Protein AF-A0A5J4KH43-F1 (afdb_monomer)

Secondary structure (DSSP, 8-state):
----HHHHHHHHHHHHHHHHHHHHHHHSS--SHHHHHHHHHHHHHHHHHHHHHHHHHGGGHHHHHHHHHHHHHHTT---------PPP---

Mean predicted aligned error: 11.21 Å

Nearest PDB structures (foldseek):
  5lmg-assembly1_A  TM=8.363E-01  e=2.301E+00  Saccharomyces cerevisiae
  3lg7-assembly1_B  TM=4.965E-01  e=3.604E+00  synthetic construct
  1ez3-assembly1_A 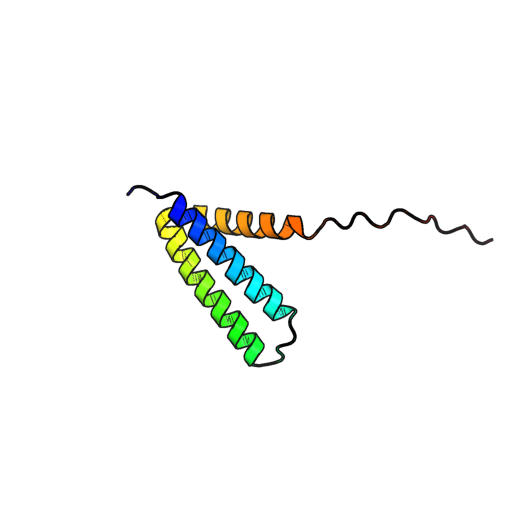 TM=4.501E-01  e=3.604E+00  Rattus norvegicus
  1s94-assembly2_B  TM=4.660E-01  e=4.509E+00  Doryteuthis pealeii

Sequence (91 aa):
MPQHPSDVVRLLELIDAEYTAARRGLSGTASGVSQHQFITSKMERMELLHQELRTHVGEQAMVLITQTIDASQSNTTNSPDHQGEEPPKLL

Organism: NCBI:txid2607529

Radius of gyration: 19.47 Å; Cα contacts (8 Å, |Δi|>4): 48; chains: 1; bounding box: 70×34×35 Å

Solvent-accessible surface area (backbone atoms only — not comparable to full-atom values): 5474 Å² total; per-residue (Å²): 130,89,69,56,68,68,58,55,51,53,45,50,54,50,44,45,52,38,52,52,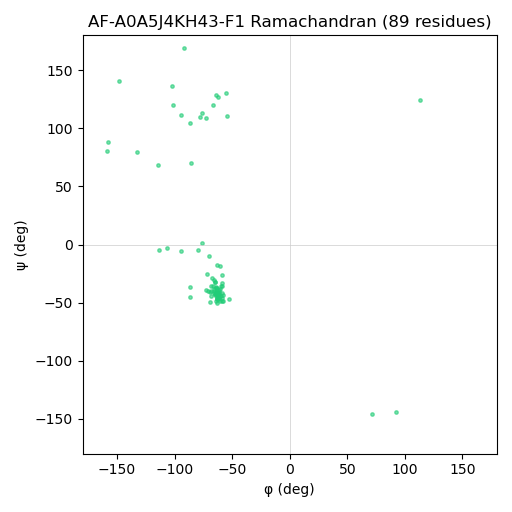49,31,54,46,44,74,75,40,92,56,76,63,72,66,28,52,53,50,36,49,55,31,52,57,50,42,52,54,49,48,54,53,40,28,73,66,60,39,86,52,32,65,59,52,52,51,50,53,51,47,60,67,48,62,75,73,70,76,79,94,78,83,84,81,75,83,78,77,87,79,131

Structure (mmCIF, N/CA/C/O backbone):
data_AF-A0A5J4KH43-F1
#
_entry.id   AF-A0A5J4KH43-F1
#
loop_
_atom_site.group_PDB
_atom_site.id
_atom_site.type_symbol
_atom_site.label_atom_id
_atom_site.label_alt_id
_atom_site.label_comp_id
_atom_site.label_asym_id
_atom_site.label_entity_id
_atom_site.label_seq_id
_atom_site.pdbx_PDB_ins_code
_atom_site.Cartn_x
_atom_site.Cartn_y
_atom_site.Cartn_z
_atom_site.occupancy
_atom_site.B_iso_or_equiv
_atom_site.auth_seq_id
_atom_site.auth_comp_id
_atom_site.auth_asym_id
_atom_site.auth_atom_id
_atom_site.pdbx_PDB_model_num
ATOM 1 N N . MET A 1 1 ? -19.282 -5.411 10.638 1.00 43.59 1 MET A N 1
ATOM 2 C CA . MET A 1 1 ? -18.687 -6.720 10.289 1.00 43.59 1 MET A CA 1
ATOM 3 C C . MET A 1 1 ? -17.400 -6.868 11.088 1.00 43.59 1 MET A C 1
ATOM 5 O O . MET A 1 1 ? -16.714 -5.857 11.211 1.00 43.59 1 MET A O 1
ATOM 9 N N . PRO A 1 2 ? -17.116 -8.020 11.718 1.00 48.34 2 PRO A N 1
ATOM 10 C CA . PRO A 1 2 ? -15.935 -8.166 12.563 1.00 48.34 2 PRO A CA 1
ATOM 11 C C . PRO A 1 2 ? -14.677 -8.075 11.695 1.00 48.34 2 PRO A C 1
ATOM 13 O O . PRO A 1 2 ? -14.507 -8.829 10.741 1.00 48.34 2 PRO A O 1
ATOM 16 N N . GLN A 1 3 ? -13.834 -7.092 11.997 1.00 57.53 3 GLN A N 1
ATOM 17 C CA . GLN A 1 3 ? -12.532 -6.912 11.370 1.00 57.53 3 GLN A CA 1
ATOM 18 C C . GLN A 1 3 ? -11.626 -8.007 11.929 1.00 57.53 3 GLN A C 1
ATOM 20 O O . GLN A 1 3 ? -11.302 -7.988 13.115 1.00 57.53 3 GLN A O 1
ATOM 25 N N . HIS A 1 4 ? -11.278 -9.002 11.115 1.00 66.50 4 HIS A N 1
ATOM 26 C CA . HIS A 1 4 ? -10.324 -10.018 11.531 1.00 66.50 4 HIS A CA 1
ATOM 27 C C . HIS A 1 4 ? -8.920 -9.404 11.468 1.00 66.50 4 HIS A C 1
ATOM 29 O O . HIS A 1 4 ? -8.443 -9.093 10.375 1.00 66.50 4 HIS A O 1
ATOM 35 N N . PRO A 1 5 ? -8.236 -9.214 12.612 1.00 71.06 5 PRO A N 1
ATOM 36 C CA . PRO A 1 5 ? -6.898 -8.624 12.627 1.00 71.06 5 PRO A CA 1
ATOM 37 C C . PRO A 1 5 ? -5.908 -9.449 11.793 1.00 71.06 5 PRO A C 1
ATOM 39 O O . PRO A 1 5 ? -4.974 -8.898 11.226 1.00 71.06 5 PRO A O 1
ATOM 42 N N . SER A 1 6 ? -6.157 -10.750 11.640 1.00 81.50 6 SER A N 1
ATOM 43 C CA . SER A 1 6 ? -5.395 -11.653 10.778 1.00 81.50 6 SER A CA 1
ATOM 44 C C . SER A 1 6 ? -5.471 -11.307 9.286 1.00 81.50 6 SER A C 1
ATOM 46 O O . SER A 1 6 ? -4.465 -11.437 8.596 1.00 81.50 6 SER A O 1
ATOM 48 N N . ASP A 1 7 ? -6.620 -10.849 8.777 1.00 84.06 7 ASP A N 1
ATOM 49 C CA . ASP A 1 7 ? -6.743 -10.464 7.363 1.00 84.06 7 ASP A CA 1
ATOM 50 C C . ASP A 1 7 ? -6.023 -9.143 7.088 1.00 84.06 7 ASP A C 1
ATOM 52 O O . ASP A 1 7 ? -5.321 -9.019 6.088 1.00 84.06 7 ASP A O 1
ATOM 56 N N . VAL A 1 8 ? -6.118 -8.189 8.019 1.00 87.81 8 VAL A N 1
ATOM 57 C CA . VAL A 1 8 ? -5.383 -6.917 7.954 1.00 87.81 8 VAL A CA 1
ATOM 58 C C . VAL A 1 8 ? -3.873 -7.156 7.992 1.00 87.81 8 VAL A C 1
ATOM 60 O O . VAL A 1 8 ? -3.152 -6.604 7.167 1.00 87.81 8 VAL A O 1
ATOM 63 N N . VAL A 1 9 ? -3.392 -8.012 8.900 1.00 88.56 9 VAL A N 1
ATOM 64 C CA . VAL A 1 9 ? -1.966 -8.366 8.990 1.00 88.56 9 VAL A CA 1
ATOM 65 C C . VAL A 1 9 ? -1.483 -9.018 7.695 1.00 88.56 9 VAL A C 1
ATOM 67 O O . VAL A 1 9 ? -0.505 -8.549 7.119 1.00 88.56 9 VAL A O 1
ATOM 70 N N . ARG A 1 10 ? -2.211 -10.015 7.174 1.00 88.69 10 ARG A N 1
ATOM 71 C CA . ARG A 1 10 ? -1.857 -10.678 5.909 1.00 88.69 10 ARG A CA 1
ATOM 72 C C . ARG A 1 10 ? -1.799 -9.692 4.741 1.00 88.69 10 ARG A C 1
ATOM 74 O O . ARG A 1 10 ? -0.911 -9.781 3.897 1.00 88.69 10 ARG A O 1
ATOM 81 N N . LEU A 1 11 ? -2.750 -8.762 4.671 1.00 90.75 11 LEU A N 1
ATOM 82 C CA . LEU A 1 11 ? -2.780 -7.729 3.636 1.00 90.75 11 LEU A CA 1
ATOM 83 C C . LEU A 1 11 ? -1.562 -6.809 3.710 1.00 90.75 11 LEU A C 1
ATOM 85 O O . LEU A 1 11 ? -0.965 -6.517 2.678 1.00 90.75 11 LEU A O 1
ATOM 89 N N . LEU A 1 12 ? -1.165 -6.394 4.913 1.00 89.94 12 LEU A N 1
ATOM 90 C CA . LEU A 1 12 ? 0.019 -5.559 5.111 1.00 89.94 12 LEU A CA 1
ATOM 91 C C . LEU A 1 12 ? 1.313 -6.296 4.734 1.00 89.94 12 LEU A C 1
ATOM 93 O O . LEU A 1 12 ? 2.166 -5.706 4.076 1.00 89.94 12 LEU A O 1
ATOM 97 N N . GLU A 1 13 ? 1.435 -7.586 5.061 1.00 90.06 13 GLU A N 1
ATOM 98 C CA . GLU A 1 13 ? 2.580 -8.412 4.643 1.00 90.06 13 GLU A CA 1
ATOM 99 C C . GLU A 1 13 ? 2.676 -8.541 3.115 1.00 90.06 13 GLU A C 1
ATOM 101 O O . GLU A 1 13 ? 3.759 -8.428 2.539 1.00 90.06 13 GLU A O 1
ATOM 106 N N . LEU A 1 14 ? 1.541 -8.743 2.437 1.00 91.50 14 LEU A N 1
ATOM 107 C CA . LEU A 1 14 ? 1.499 -8.801 0.975 1.00 91.50 14 LEU A CA 1
ATOM 108 C C . LEU A 1 14 ? 1.892 -7.458 0.350 1.00 91.50 14 LEU A C 1
ATOM 110 O O . LEU A 1 14 ? 2.665 -7.433 -0.605 1.00 91.50 14 LEU A O 1
ATOM 114 N N . ILE A 1 15 ? 1.400 -6.348 0.900 1.00 90.94 15 ILE A N 1
ATOM 115 C CA . ILE A 1 15 ? 1.729 -4.992 0.442 1.00 90.94 15 ILE A CA 1
ATOM 116 C C . ILE A 1 15 ? 3.231 -4.715 0.576 1.00 90.94 15 ILE A C 1
ATOM 118 O O . ILE A 1 15 ? 3.855 -4.241 -0.375 1.00 90.94 15 ILE A O 1
ATOM 122 N N . ASP A 1 16 ? 3.833 -5.072 1.711 1.00 89.81 16 ASP A N 1
ATOM 123 C CA . ASP A 1 16 ? 5.276 -4.941 1.918 1.00 89.81 16 ASP A CA 1
ATOM 124 C C . ASP A 1 16 ? 6.087 -5.759 0.901 1.00 89.81 16 ASP A C 1
ATOM 126 O O . ASP A 1 16 ? 7.045 -5.258 0.298 1.00 89.81 16 ASP A O 1
ATOM 130 N N . ALA A 1 17 ? 5.668 -7.003 0.655 1.00 89.50 17 ALA A N 1
ATOM 131 C CA . ALA A 1 17 ? 6.330 -7.892 -0.289 1.00 89.50 17 ALA A CA 1
ATOM 132 C C . ALA A 1 17 ? 6.271 -7.357 -1.729 1.00 89.50 17 ALA A C 1
ATOM 134 O O . ALA A 1 17 ? 7.293 -7.351 -2.425 1.00 89.50 17 ALA A O 1
ATOM 135 N N . GLU A 1 18 ? 5.105 -6.879 -2.181 1.00 89.56 18 GLU A N 1
ATOM 136 C CA . GLU A 1 18 ? 4.944 -6.312 -3.525 1.00 89.56 18 GLU A CA 1
ATOM 137 C C . GLU A 1 18 ? 5.746 -5.011 -3.684 1.00 89.56 18 GLU A C 1
ATOM 139 O O . GLU A 1 18 ? 6.442 -4.838 -4.690 1.00 89.56 18 GLU A O 1
ATOM 144 N N . TYR A 1 19 ? 5.742 -4.137 -2.669 1.00 88.50 19 TYR A N 1
ATOM 145 C CA . TYR A 1 19 ? 6.541 -2.910 -2.663 1.00 88.50 19 TYR A CA 1
ATOM 146 C C . TYR A 1 19 ? 8.043 -3.198 -2.700 1.00 88.50 19 TYR A C 1
ATOM 148 O O . TYR A 1 19 ? 8.782 -2.631 -3.509 1.00 88.50 19 TYR A O 1
ATOM 156 N N . THR A 1 20 ? 8.509 -4.126 -1.865 1.00 86.50 20 THR A N 1
ATOM 157 C CA . THR A 1 20 ? 9.913 -4.534 -1.822 1.00 86.50 20 THR A CA 1
ATOM 158 C C . THR A 1 20 ? 10.346 -5.168 -3.140 1.00 86.50 20 THR A C 1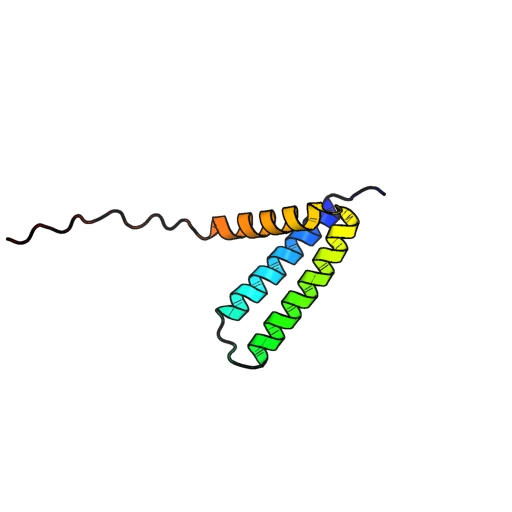
ATOM 160 O O . THR A 1 20 ? 11.440 -4.871 -3.624 1.00 86.50 20 THR A O 1
ATOM 163 N N . ALA A 1 21 ? 9.499 -5.995 -3.759 1.00 86.19 21 ALA A N 1
ATOM 164 C CA . ALA A 1 21 ? 9.764 -6.564 -5.075 1.00 86.19 21 ALA A CA 1
ATOM 165 C C . ALA A 1 21 ? 9.848 -5.477 -6.157 1.00 86.19 21 ALA A C 1
ATOM 167 O O . ALA A 1 21 ? 10.816 -5.469 -6.916 1.00 86.19 21 ALA A O 1
ATOM 168 N N . ALA A 1 22 ? 8.902 -4.532 -6.200 1.00 86.12 22 ALA A N 1
ATOM 169 C CA . ALA A 1 22 ? 8.917 -3.412 -7.144 1.00 86.12 22 ALA A CA 1
ATOM 170 C C . ALA A 1 22 ? 10.182 -2.552 -6.989 1.00 86.12 22 ALA A C 1
ATOM 172 O O . ALA A 1 22 ? 10.871 -2.264 -7.969 1.00 86.12 22 ALA A O 1
ATOM 173 N N . ARG A 1 23 ? 10.544 -2.214 -5.745 1.00 84.44 23 ARG A N 1
ATOM 174 C CA . ARG A 1 23 ? 11.746 -1.436 -5.417 1.00 84.44 23 ARG A CA 1
ATOM 175 C C . ARG A 1 23 ? 13.030 -2.169 -5.802 1.00 84.44 23 ARG A C 1
ATOM 177 O O . ARG A 1 23 ? 13.916 -1.576 -6.405 1.00 84.44 23 ARG A O 1
ATOM 184 N N . ARG A 1 24 ? 13.121 -3.475 -5.534 1.00 82.44 24 ARG A N 1
ATOM 185 C CA . ARG A 1 24 ? 14.242 -4.307 -6.009 1.00 82.44 24 ARG A CA 1
ATOM 186 C C . ARG A 1 24 ? 14.266 -4.419 -7.531 1.00 82.44 24 ARG A C 1
ATOM 188 O O . ARG A 1 24 ? 15.345 -4.488 -8.097 1.00 82.44 24 ARG A O 1
ATOM 195 N N . GLY A 1 25 ? 13.109 -4.397 -8.191 1.00 79.69 25 GLY A N 1
ATOM 196 C CA . GLY A 1 25 ? 12.996 -4.350 -9.650 1.00 79.69 25 GLY A CA 1
ATOM 197 C C . GLY A 1 25 ? 13.554 -3.059 -10.256 1.00 79.69 25 GLY A C 1
ATOM 198 O O . GLY A 1 25 ? 14.132 -3.102 -11.337 1.00 79.69 25 GLY A O 1
ATOM 199 N N . LEU A 1 26 ? 13.462 -1.929 -9.546 1.00 76.88 26 LEU A N 1
ATOM 200 C CA . LEU A 1 26 ? 14.106 -0.666 -9.939 1.00 76.88 26 LEU A CA 1
ATOM 201 C C . LEU A 1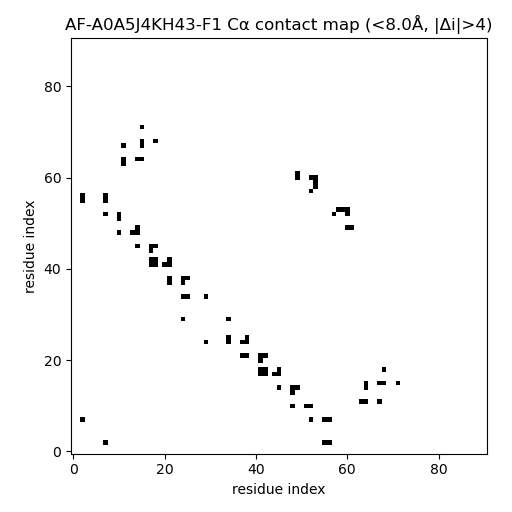 26 ? 15.638 -0.730 -9.832 1.00 76.88 26 LEU A C 1
ATOM 203 O O . LEU A 1 26 ? 16.330 -0.146 -10.660 1.00 76.88 26 LEU A O 1
ATOM 207 N N . SER A 1 27 ? 16.164 -1.446 -8.835 1.00 72.62 27 SER A N 1
ATOM 208 C CA . SER A 1 27 ? 17.611 -1.598 -8.596 1.00 72.62 27 SER A CA 1
ATOM 209 C C . SER A 1 27 ? 18.229 -2.857 -9.230 1.00 72.62 27 SER A C 1
ATOM 211 O O . SER A 1 27 ? 19.436 -3.065 -9.126 1.00 72.62 27 SER A O 1
ATOM 213 N N . GLY A 1 28 ? 17.410 -3.729 -9.821 1.00 67.75 28 GLY A N 1
ATOM 214 C CA . GLY A 1 28 ? 17.784 -5.061 -10.299 1.00 67.75 28 GLY A CA 1
ATOM 215 C C . GLY A 1 28 ? 18.223 -5.103 -11.764 1.00 67.75 28 GLY A C 1
ATOM 216 O O . GLY A 1 28 ? 18.036 -4.163 -12.527 1.00 67.75 28 GLY A O 1
ATOM 217 N N . THR A 1 29 ? 18.784 -6.242 -12.174 1.00 60.75 29 THR A N 1
ATOM 218 C CA . THR A 1 29 ? 19.453 -6.460 -13.473 1.00 60.75 29 THR A CA 1
ATOM 219 C C . THR A 1 29 ? 18.520 -6.626 -14.681 1.00 60.75 29 THR A C 1
ATOM 221 O O . THR A 1 29 ? 18.998 -6.835 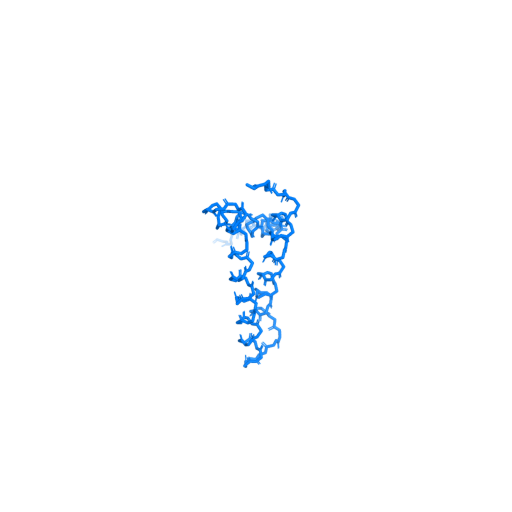-15.797 1.00 60.75 29 THR A O 1
ATOM 224 N N . ALA A 1 30 ? 17.198 -6.538 -14.501 1.00 58.66 30 ALA A N 1
ATOM 225 C CA . ALA A 1 30 ? 16.256 -6.538 -15.616 1.00 58.66 30 ALA A CA 1
ATOM 226 C C . ALA A 1 30 ? 16.257 -5.143 -16.256 1.00 58.66 30 ALA A C 1
ATOM 228 O O . ALA A 1 30 ? 15.787 -4.192 -15.646 1.00 58.66 30 ALA A O 1
ATOM 229 N N . SER A 1 31 ? 16.802 -5.013 -17.468 1.00 60.81 31 SER A N 1
ATOM 230 C CA . SER A 1 31 ? 16.855 -3.740 -18.197 1.00 60.81 31 SER A CA 1
ATOM 231 C C . SER A 1 31 ? 15.783 -3.688 -19.292 1.00 60.81 31 SER A C 1
ATOM 233 O O . SER A 1 31 ? 15.586 -4.662 -20.022 1.00 60.81 31 SER A O 1
ATOM 235 N N . GLY A 1 32 ? 15.090 -2.551 -19.420 1.00 70.62 32 GLY A N 1
ATOM 236 C CA . GLY A 1 32 ? 14.154 -2.269 -20.516 1.00 70.62 32 GLY A CA 1
ATOM 237 C C . GLY A 1 32 ? 12.689 -2.634 -20.236 1.00 70.62 32 GLY A C 1
ATOM 238 O O . GLY A 1 32 ? 12.189 -2.476 -19.125 1.00 70.62 32 GLY A O 1
ATOM 239 N N . VAL A 1 33 ? 11.967 -3.100 -21.263 1.00 63.31 33 VAL A N 1
ATOM 240 C CA . VAL A 1 33 ? 10.501 -3.327 -21.238 1.00 63.31 33 VAL A CA 1
ATOM 241 C C . VAL A 1 33 ? 10.072 -4.316 -20.144 1.00 63.31 33 VAL A C 1
ATOM 243 O O . VAL A 1 33 ? 9.052 -4.105 -19.491 1.00 63.31 33 VAL A O 1
ATOM 246 N N . SER A 1 34 ? 10.884 -5.342 -19.875 1.00 73.88 34 SER A N 1
ATOM 247 C CA . SER A 1 34 ? 10.626 -6.329 -18.817 1.00 73.88 34 SER A CA 1
ATOM 248 C C . SER A 1 34 ? 10.676 -5.722 -17.411 1.00 73.88 34 SER A C 1
ATOM 250 O O . SER A 1 34 ? 9.958 -6.179 -16.525 1.00 73.88 34 SER A O 1
ATOM 252 N N . GLN A 1 35 ? 11.486 -4.677 -17.206 1.00 79.56 35 GLN A N 1
ATOM 253 C CA . GLN A 1 35 ? 11.569 -3.957 -15.935 1.00 79.56 35 GLN A CA 1
ATOM 254 C C . GLN A 1 35 ? 10.287 -3.166 -15.682 1.00 79.56 35 GLN A C 1
ATOM 256 O O . GLN A 1 35 ? 9.673 -3.291 -14.625 1.00 79.56 35 GLN A O 1
ATOM 261 N N . HIS A 1 36 ? 9.856 -2.394 -16.682 1.00 81.19 36 HIS A N 1
ATOM 262 C CA . HIS A 1 36 ? 8.632 -1.606 -16.597 1.00 81.19 36 HIS A CA 1
ATOM 263 C C . HIS A 1 36 ? 7.407 -2.500 -16.413 1.00 81.19 36 HIS A C 1
ATOM 265 O O . HIS A 1 36 ? 6.624 -2.252 -15.507 1.00 81.19 36 HIS A O 1
ATOM 271 N N . GLN A 1 37 ? 7.278 -3.582 -17.187 1.00 84.50 37 GLN A N 1
ATOM 272 C CA . GLN A 1 37 ? 6.158 -4.517 -17.049 1.00 84.50 37 GLN A CA 1
ATOM 273 C C . GLN A 1 37 ? 6.122 -5.182 -15.666 1.00 84.50 37 GLN A C 1
ATOM 275 O O . GLN A 1 37 ? 5.049 -5.338 -15.080 1.00 84.50 37 GLN A O 1
ATOM 280 N N . PHE A 1 38 ? 7.289 -5.539 -15.122 1.00 85.56 38 PHE A N 1
ATOM 281 C CA . PHE A 1 38 ? 7.398 -6.074 -13.769 1.00 85.56 38 PHE A CA 1
ATOM 282 C C . PHE A 1 38 ? 6.946 -5.051 -12.720 1.00 85.56 38 PHE A C 1
ATOM 284 O O . PHE A 1 38 ? 6.099 -5.369 -11.891 1.00 85.56 38 PHE A O 1
ATOM 291 N N . ILE A 1 39 ? 7.453 -3.817 -12.778 1.00 85.25 39 ILE A N 1
ATOM 292 C CA . ILE A 1 39 ? 7.086 -2.751 -11.834 1.00 85.25 39 ILE A CA 1
ATOM 293 C C . ILE A 1 39 ? 5.593 -2.421 -11.942 1.00 85.25 39 ILE A C 1
ATOM 295 O O . ILE A 1 39 ? 4.914 -2.356 -10.921 1.00 85.25 39 ILE A O 1
ATOM 299 N N . THR A 1 40 ? 5.062 -2.273 -13.157 1.00 87.81 40 THR A N 1
ATOM 300 C CA . THR A 1 40 ? 3.640 -1.999 -13.399 1.00 87.81 40 THR A CA 1
ATOM 301 C C . THR A 1 40 ? 2.761 -3.084 -12.787 1.00 87.81 40 THR A C 1
ATOM 303 O O . THR A 1 40 ? 1.889 -2.762 -11.987 1.00 87.81 40 THR A O 1
ATOM 306 N N . SER A 1 41 ? 3.073 -4.361 -13.030 1.00 88.50 41 SER A N 1
ATOM 307 C CA . SER A 1 41 ? 2.301 -5.483 -12.474 1.00 88.50 41 SER A CA 1
ATOM 308 C C . SER A 1 41 ? 2.284 -5.476 -10.937 1.00 88.50 41 SER A C 1
ATOM 310 O O . SER A 1 41 ? 1.285 -5.831 -10.311 1.00 88.50 41 SER A O 1
ATOM 312 N N . LYS A 1 42 ? 3.394 -5.067 -10.305 1.00 88.75 42 LYS A N 1
ATOM 313 C CA . LYS A 1 42 ? 3.500 -4.944 -8.843 1.00 88.75 42 LYS A CA 1
ATOM 314 C C . LYS A 1 42 ? 2.681 -3.775 -8.302 1.00 88.75 42 LYS A C 1
ATOM 316 O O . LYS A 1 42 ? 2.009 -3.929 -7.286 1.00 88.75 42 LYS A O 1
ATOM 321 N N . MET A 1 43 ? 2.685 -2.641 -8.998 1.00 86.38 43 MET A N 1
ATOM 322 C CA . MET A 1 43 ? 1.890 -1.469 -8.624 1.00 86.38 43 MET A CA 1
ATOM 323 C C . MET A 1 43 ? 0.384 -1.710 -8.793 1.00 86.38 43 MET A C 1
ATOM 325 O O . MET A 1 43 ? -0.387 -1.341 -7.913 1.00 86.38 43 MET A O 1
ATOM 329 N N . GLU A 1 44 ? -0.039 -2.393 -9.859 1.00 91.44 44 GLU A N 1
ATOM 330 C CA . GLU A 1 44 ? -1.442 -2.795 -10.050 1.00 91.44 44 GLU A CA 1
ATOM 331 C C . GLU A 1 44 ? -1.904 -3.742 -8.938 1.00 91.44 44 GLU A C 1
ATOM 333 O O . GLU A 1 44 ? -2.987 -3.594 -8.372 1.00 91.44 44 GLU A O 1
ATOM 338 N N . ARG A 1 45 ? -1.050 -4.697 -8.555 1.00 90.94 45 ARG A N 1
ATOM 339 C CA . ARG A 1 45 ? -1.351 -5.606 -7.449 1.00 90.94 45 ARG A CA 1
ATOM 340 C C . ARG A 1 45 ? -1.420 -4.884 -6.104 1.00 90.94 45 ARG A C 1
ATOM 342 O O . ARG A 1 45 ? -2.281 -5.213 -5.290 1.00 90.94 45 ARG A O 1
ATOM 349 N N . MET A 1 46 ? -0.577 -3.874 -5.895 1.00 88.44 46 MET A N 1
ATOM 350 C CA . MET A 1 46 ? -0.645 -3.001 -4.725 1.00 88.44 46 MET A CA 1
ATOM 351 C C . MET A 1 46 ? -1.976 -2.243 -4.648 1.00 88.44 46 MET A C 1
ATOM 353 O O . MET A 1 46 ? -2.551 -2.127 -3.568 1.00 88.44 46 MET A O 1
ATOM 357 N N . GLU A 1 47 ? -2.488 -1.752 -5.779 1.00 90.12 47 GLU A N 1
ATOM 358 C CA . GLU A 1 47 ? -3.773 -1.050 -5.825 1.00 90.12 47 GLU A CA 1
ATOM 359 C C . GLU A 1 47 ? -4.930 -1.955 -5.378 1.00 90.12 47 GLU A C 1
ATOM 361 O O . GLU A 1 47 ? -5.772 -1.533 -4.581 1.00 90.12 47 GLU A O 1
ATOM 366 N N . LEU A 1 48 ? -4.939 -3.217 -5.821 1.00 92.81 48 LEU A N 1
ATOM 367 C CA . LEU A 1 48 ? -5.933 -4.208 -5.399 1.00 92.81 48 LEU A CA 1
ATOM 368 C C . LEU A 1 48 ? -5.853 -4.491 -3.893 1.00 92.81 48 LEU A C 1
ATOM 370 O O . LEU A 1 48 ? -6.873 -4.472 -3.205 1.00 92.81 48 LEU A O 1
ATOM 374 N N . LEU A 1 49 ? -4.642 -4.695 -3.366 1.00 91.44 49 LEU A N 1
ATOM 375 C CA . LEU A 1 49 ? -4.427 -4.931 -1.936 1.00 91.44 49 LEU A CA 1
ATOM 376 C C . LEU A 1 49 ? -4.824 -3.715 -1.088 1.00 91.44 49 LEU A C 1
ATOM 378 O O . LEU A 1 49 ? -5.394 -3.875 -0.012 1.00 91.44 49 LEU A O 1
ATOM 382 N N . HIS A 1 50 ? -4.581 -2.498 -1.580 1.00 90.31 50 HIS A N 1
ATOM 383 C CA . HIS A 1 50 ? -5.022 -1.269 -0.923 1.00 90.31 50 HIS A CA 1
ATOM 384 C C . HIS A 1 50 ? -6.552 -1.153 -0.890 1.00 90.31 50 HIS A C 1
ATOM 386 O O . HIS A 1 50 ? -7.109 -0.791 0.146 1.00 90.31 50 HIS A O 1
ATOM 392 N N . GLN A 1 51 ? -7.246 -1.484 -1.984 1.00 91.69 51 GLN A N 1
ATOM 393 C CA . GLN A 1 51 ? -8.713 -1.501 -2.011 1.00 91.69 51 GLN A CA 1
ATOM 394 C C . GLN A 1 51 ? -9.294 -2.553 -1.055 1.00 91.69 51 GLN A C 1
ATOM 396 O O . GLN A 1 51 ? -10.259 -2.269 -0.336 1.00 91.69 51 GLN A O 1
ATOM 401 N N . GLU A 1 52 ? -8.685 -3.738 -0.993 1.00 91.06 52 GLU A N 1
ATOM 402 C CA . GLU A 1 52 ? -9.085 -4.792 -0.057 1.00 91.06 52 GLU A CA 1
ATOM 403 C C . GLU A 1 52 ? -8.864 -4.333 1.391 1.00 91.06 52 GLU A C 1
ATOM 405 O O . GLU A 1 52 ? -9.798 -4.325 2.192 1.00 91.06 52 GLU A O 1
ATOM 410 N N . LEU A 1 53 ? -7.682 -3.797 1.707 1.00 89.81 53 LEU A N 1
ATOM 411 C CA . LEU A 1 53 ? -7.370 -3.252 3.029 1.00 89.81 53 LEU A CA 1
ATOM 412 C C . LEU A 1 53 ? -8.332 -2.126 3.428 1.00 89.81 53 LEU A C 1
ATOM 414 O O . LEU A 1 53 ? -8.854 -2.130 4.543 1.00 89.81 53 LEU A O 1
ATOM 418 N N . ARG A 1 54 ? -8.642 -1.203 2.512 1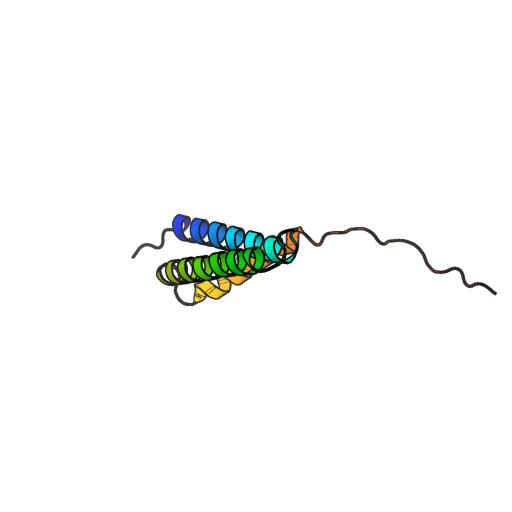.00 91.56 54 ARG A N 1
ATOM 419 C CA . ARG A 1 54 ? -9.619 -0.126 2.734 1.00 91.56 54 ARG A CA 1
ATOM 420 C C . ARG A 1 54 ? -11.007 -0.661 3.077 1.00 91.56 54 ARG A C 1
ATOM 422 O O . ARG A 1 54 ? -11.702 -0.048 3.884 1.00 91.56 54 ARG A O 1
ATOM 429 N N . THR A 1 55 ? -11.397 -1.806 2.525 1.00 90.12 55 THR A N 1
ATOM 430 C CA . THR A 1 55 ? -12.672 -2.461 2.856 1.00 90.12 55 THR A CA 1
ATOM 431 C C . THR A 1 55 ? -12.691 -2.976 4.302 1.00 90.12 55 THR A C 1
ATOM 433 O O . THR A 1 55 ? -13.748 -2.994 4.933 1.00 90.12 55 THR A O 1
ATOM 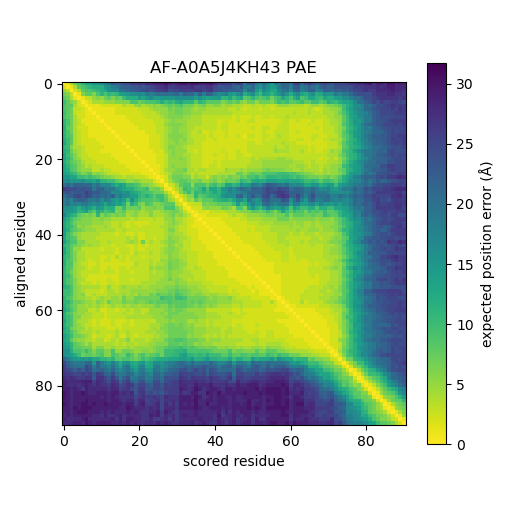436 N N . HIS A 1 56 ? -11.529 -3.329 4.861 1.00 87.44 56 HIS A N 1
ATOM 437 C CA . HIS A 1 56 ? -11.395 -3.798 6.243 1.00 87.44 56 HIS A CA 1
ATOM 438 C C . HIS A 1 56 ? -11.217 -2.669 7.270 1.00 87.44 56 HIS A C 1
ATOM 440 O O . HIS A 1 56 ? -11.868 -2.703 8.314 1.00 87.44 56 HIS A O 1
ATOM 446 N N . VAL A 1 57 ? -10.356 -1.679 7.000 1.00 87.94 57 VAL A N 1
ATOM 447 C CA . VAL A 1 57 ? -9.942 -0.656 7.991 1.00 87.94 57 VAL A CA 1
ATOM 448 C C . VAL A 1 57 ? -10.415 0.769 7.674 1.00 87.94 57 VAL A C 1
ATOM 450 O O . VAL A 1 57 ? -10.200 1.689 8.466 1.00 87.94 57 VAL A O 1
ATOM 453 N N . GLY A 1 58 ? -11.050 0.982 6.519 1.00 87.94 58 GLY A N 1
ATOM 454 C CA . GLY A 1 58 ? -11.489 2.302 6.066 1.00 87.94 58 GLY A CA 1
ATOM 455 C C . GLY A 1 58 ? -10.329 3.208 5.641 1.00 87.94 58 GLY A C 1
ATOM 456 O O . GLY A 1 58 ? -9.325 2.753 5.095 1.00 87.94 58 GLY A O 1
ATOM 457 N N . GLU A 1 59 ? -10.459 4.514 5.883 1.00 88.31 59 GLU A N 1
ATOM 458 C CA . GLU A 1 59 ? -9.477 5.527 5.450 1.00 88.31 59 GLU A CA 1
ATOM 459 C C . GLU A 1 59 ? -8.085 5.362 6.078 1.00 88.31 59 GLU A C 1
ATOM 461 O O . GLU A 1 59 ? -7.097 5.855 5.538 1.00 88.31 59 GLU A O 1
ATOM 466 N N . GLN A 1 60 ? -7.978 4.604 7.173 1.00 89.62 60 GLN A N 1
ATOM 467 C CA . GLN A 1 60 ? -6.701 4.315 7.829 1.00 89.62 60 GLN A CA 1
ATOM 468 C C . GLN A 1 60 ? -5.798 3.375 7.014 1.00 89.62 60 GLN A C 1
ATOM 470 O O . GLN A 1 60 ? -4.625 3.229 7.350 1.00 89.62 60 GLN A O 1
ATOM 475 N N . ALA A 1 61 ? -6.301 2.769 5.932 1.00 89.31 61 ALA A N 1
ATOM 476 C CA . ALA A 1 61 ? -5.534 1.856 5.086 1.00 89.31 61 ALA A CA 1
ATOM 477 C C . ALA A 1 61 ? -4.216 2.476 4.602 1.00 89.31 61 ALA A C 1
ATOM 479 O O . ALA A 1 61 ? -3.164 1.866 4.763 1.00 89.31 61 ALA A O 1
ATOM 480 N N . MET A 1 62 ? -4.246 3.714 4.099 1.00 89.50 62 MET A N 1
ATOM 481 C CA . MET A 1 62 ? -3.043 4.396 3.605 1.00 89.50 62 MET A CA 1
ATOM 482 C C . MET A 1 62 ? -2.010 4.642 4.717 1.00 89.50 62 MET A C 1
ATOM 484 O O . MET A 1 62 ? -0.802 4.510 4.506 1.00 89.50 62 MET A O 1
ATOM 488 N N . VAL A 1 63 ? -2.483 4.967 5.923 1.00 92.19 63 VAL A N 1
ATOM 489 C CA . VAL A 1 63 ? -1.632 5.214 7.094 1.00 92.19 63 VAL A CA 1
ATOM 490 C C . VAL A 1 63 ? -0.970 3.917 7.562 1.00 92.19 63 VAL A C 1
ATOM 492 O O . VAL A 1 63 ? 0.217 3.917 7.879 1.00 92.19 63 VAL A O 1
ATOM 495 N N . LEU A 1 64 ? -1.701 2.798 7.565 1.00 89.81 64 LEU A N 1
ATOM 496 C CA . LEU A 1 64 ? -1.136 1.486 7.892 1.00 89.81 64 LEU A CA 1
ATOM 497 C C . LEU A 1 64 ? -0.102 1.039 6.856 1.00 89.81 64 LEU A C 1
ATOM 499 O O . LEU A 1 64 ? 0.980 0.615 7.241 1.00 89.81 64 LEU A O 1
ATOM 503 N N . ILE A 1 65 ? -0.385 1.216 5.563 1.00 89.69 65 ILE A N 1
ATOM 504 C CA . ILE A 1 65 ? 0.559 0.889 4.484 1.00 89.69 65 ILE A CA 1
ATOM 505 C C . ILE A 1 65 ? 1.864 1.669 4.644 1.00 89.69 65 ILE A C 1
ATOM 507 O O . ILE A 1 65 ? 2.946 1.089 4.592 1.00 89.69 65 ILE A O 1
ATOM 511 N N . THR A 1 66 ? 1.761 2.982 4.868 1.00 90.31 66 THR A N 1
ATOM 512 C CA . THR A 1 66 ? 2.936 3.849 5.022 1.00 90.31 66 THR A CA 1
ATOM 513 C C . THR A 1 66 ? 3.770 3.426 6.228 1.00 90.31 66 THR A C 1
ATOM 515 O O . THR A 1 66 ? 4.985 3.302 6.110 1.00 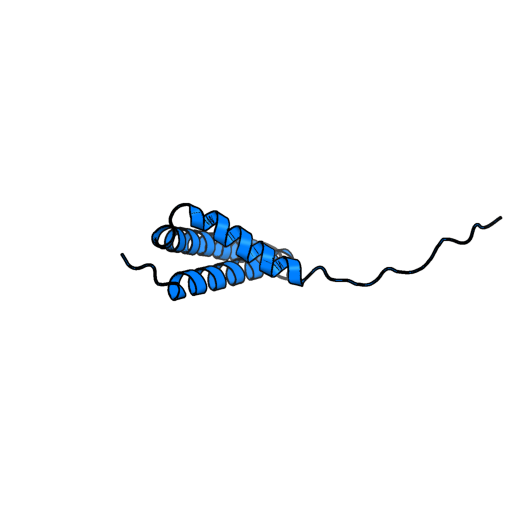90.31 66 THR A O 1
ATOM 518 N N . GLN A 1 67 ? 3.127 3.133 7.363 1.00 90.69 67 GLN A N 1
ATOM 519 C CA . GLN A 1 67 ? 3.815 2.651 8.564 1.00 90.69 67 GLN A CA 1
ATOM 520 C C . GLN A 1 67 ? 4.491 1.295 8.351 1.00 90.69 67 GLN A C 1
ATOM 522 O O . GLN A 1 67 ? 5.623 1.113 8.787 1.00 90.69 67 GLN A O 1
ATOM 527 N N . THR A 1 68 ? 3.836 0.352 7.670 1.00 88.81 68 THR A N 1
ATOM 528 C CA . THR A 1 68 ? 4.430 -0.956 7.359 1.00 88.81 68 THR A CA 1
ATOM 529 C C . THR A 1 68 ? 5.672 -0.799 6.486 1.00 88.81 68 THR A C 1
ATOM 531 O O . THR A 1 68 ? 6.718 -1.359 6.796 1.00 88.81 68 THR A O 1
ATOM 534 N N . ILE A 1 69 ? 5.588 0.017 5.435 1.00 87.75 69 ILE A N 1
ATOM 535 C CA . ILE A 1 69 ? 6.704 0.263 4.516 1.00 87.75 69 ILE A CA 1
ATOM 536 C C . ILE A 1 69 ? 7.864 0.997 5.212 1.00 87.75 69 ILE A C 1
ATOM 538 O O . ILE A 1 69 ? 9.030 0.717 4.925 1.00 87.75 69 ILE A O 1
ATOM 542 N N . ASP A 1 70 ? 7.573 1.942 6.104 1.00 87.31 70 ASP A N 1
ATOM 543 C CA . ASP A 1 70 ? 8.578 2.665 6.893 1.00 87.31 70 ASP A CA 1
ATOM 544 C C . ASP A 1 70 ? 9.277 1.746 7.915 1.00 87.31 70 ASP A C 1
ATOM 546 O O . ASP A 1 70 ? 10.510 1.698 7.987 1.00 87.31 70 ASP A O 1
ATOM 550 N N . ALA A 1 71 ? 8.506 0.912 8.619 1.00 84.56 71 ALA A N 1
ATOM 551 C CA . ALA A 1 71 ? 9.022 -0.087 9.555 1.00 84.56 71 ALA A CA 1
ATOM 552 C C . ALA A 1 71 ? 9.944 -1.114 8.870 1.00 84.56 71 ALA A C 1
ATOM 554 O O . ALA A 1 71 ? 10.985 -1.481 9.412 1.00 84.56 71 ALA A O 1
ATOM 555 N N . SER A 1 72 ? 9.619 -1.538 7.648 1.00 78.62 72 SER A N 1
ATOM 556 C CA . SER A 1 72 ? 10.472 -2.447 6.873 1.00 78.62 72 SER A CA 1
ATOM 557 C C . SER A 1 72 ? 11.750 -1.785 6.341 1.00 78.62 72 SER A C 1
ATOM 559 O O . SER A 1 72 ? 12.744 -2.468 6.085 1.00 78.62 72 SER A O 1
ATOM 561 N N . GLN A 1 73 ? 11.753 -0.460 6.156 1.00 70.69 73 GLN A N 1
ATOM 562 C CA . GLN A 1 73 ? 12.908 0.295 5.653 1.00 70.69 73 GLN A CA 1
ATOM 563 C C . GLN A 1 73 ? 13.882 0.711 6.749 1.00 70.69 73 GLN A C 1
ATOM 565 O O . GLN A 1 73 ? 15.095 0.666 6.537 1.00 70.69 73 GLN A O 1
ATOM 570 N N . SER A 1 74 ? 13.371 1.054 7.930 1.00 64.12 74 SER A N 1
ATOM 571 C CA . SER A 1 74 ? 14.189 1.425 9.090 1.00 64.12 74 SER A CA 1
ATOM 572 C C . SER A 1 74 ? 15.125 0.299 9.556 1.00 64.12 74 SER A C 1
ATOM 574 O O . SER A 1 74 ? 16.153 0.577 10.167 1.00 64.12 74 SER A O 1
ATOM 576 N N . ASN A 1 75 ? 14.873 -0.956 9.166 1.00 52.19 75 ASN A N 1
ATOM 577 C CA . ASN A 1 75 ? 15.774 -2.082 9.433 1.00 52.19 75 ASN A CA 1
ATOM 578 C C . ASN A 1 75 ? 16.984 -2.187 8.465 1.00 52.19 75 ASN A C 1
ATOM 580 O O . ASN A 1 75 ? 17.837 -3.049 8.652 1.00 52.19 75 ASN A O 1
ATOM 584 N N . THR A 1 76 ? 17.080 -1.343 7.422 1.00 51.41 76 THR A N 1
ATOM 585 C CA . THR A 1 76 ? 18.212 -1.329 6.456 1.00 51.41 76 THR A CA 1
ATOM 586 C C . THR A 1 76 ? 19.153 -0.124 6.636 1.00 51.41 76 THR A C 1
ATOM 588 O O . THR A 1 76 ? 20.198 -0.051 5.995 1.00 51.41 76 THR A O 1
ATOM 591 N N . THR A 1 77 ? 18.862 0.797 7.558 1.00 48.50 77 THR A N 1
ATOM 592 C CA . THR A 1 77 ? 19.760 1.917 7.892 1.00 48.50 77 THR A CA 1
ATOM 593 C C . THR A 1 77 ? 20.269 1.773 9.318 1.00 48.50 77 THR A C 1
ATOM 595 O O . THR A 1 77 ? 19.947 2.551 10.204 1.00 48.50 77 THR A O 1
ATOM 598 N N . ASN A 1 78 ? 21.100 0.759 9.538 1.00 45.12 78 ASN A N 1
ATOM 599 C CA . ASN A 1 78 ? 22.071 0.800 10.621 1.00 45.12 78 ASN A CA 1
ATOM 600 C C . ASN A 1 78 ? 23.422 0.363 10.049 1.00 45.12 78 ASN A C 1
ATOM 602 O O . ASN A 1 78 ? 23.821 -0.793 10.155 1.00 45.12 78 ASN A O 1
ATOM 606 N N . SER A 1 79 ? 24.096 1.297 9.377 1.00 47.16 79 SER A N 1
ATOM 607 C CA . SER A 1 79 ? 25.553 1.266 9.270 1.00 47.16 79 SER A CA 1
ATOM 608 C C . SER A 1 79 ? 26.103 1.981 10.503 1.00 47.16 79 SER A C 1
ATOM 610 O O . SER A 1 79 ? 26.045 3.210 10.545 1.00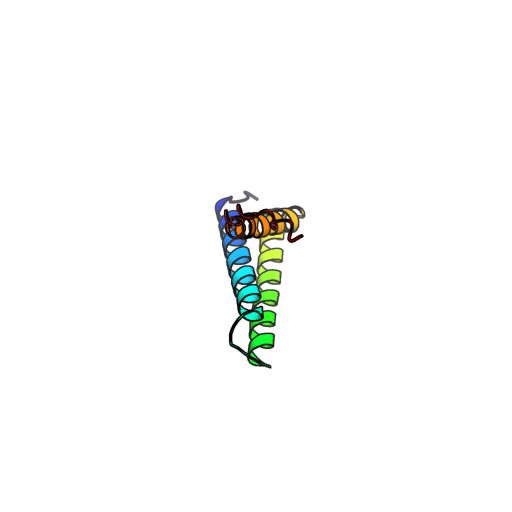 47.16 79 SER A O 1
ATOM 612 N N . PRO A 1 80 ? 26.638 1.269 11.507 1.00 57.91 80 PRO A N 1
ATOM 613 C CA . PRO A 1 80 ? 27.507 1.872 12.496 1.00 57.91 80 PRO A CA 1
ATOM 614 C C . PRO A 1 80 ? 28.931 1.860 11.930 1.00 57.91 80 PRO A C 1
ATOM 616 O O . PRO A 1 80 ? 29.743 1.062 12.372 1.00 57.91 80 PRO A O 1
ATOM 619 N N . ASP A 1 81 ? 29.233 2.669 10.910 1.00 47.44 81 ASP A N 1
ATOM 620 C CA . ASP A 1 81 ? 30.633 2.859 10.501 1.00 47.44 81 ASP A CA 1
ATOM 621 C C . ASP A 1 81 ? 30.859 4.162 9.719 1.00 47.44 81 ASP A C 1
ATOM 623 O O . ASP A 1 81 ? 30.770 4.212 8.494 1.00 47.44 81 ASP A O 1
ATOM 627 N N . HIS A 1 82 ? 31.133 5.235 10.460 1.00 44.91 82 HIS A N 1
ATOM 628 C CA . HIS A 1 82 ? 32.301 6.078 10.192 1.00 44.91 82 HIS A CA 1
ATOM 629 C C . HIS A 1 82 ? 32.638 6.868 11.460 1.00 44.91 82 HIS A C 1
ATOM 631 O O . HIS A 1 82 ? 32.255 8.022 11.650 1.00 44.91 82 HIS A O 1
ATOM 637 N N . GLN A 1 83 ? 33.327 6.185 12.373 1.00 51.09 83 GLN A N 1
ATOM 638 C CA . GLN A 1 83 ? 34.145 6.819 13.395 1.00 51.09 83 GLN A CA 1
ATOM 639 C C . GLN A 1 83 ? 35.602 6.700 12.923 1.00 51.09 83 GLN A C 1
ATOM 641 O O . GLN A 1 83 ? 36.091 5.589 12.750 1.00 51.09 83 GLN A O 1
ATOM 646 N N . GLY A 1 84 ? 36.272 7.840 12.732 1.00 51.25 84 GLY A N 1
ATOM 647 C CA . GLY A 1 84 ? 37.648 7.956 12.225 1.00 51.25 84 GLY A CA 1
ATOM 648 C C . GLY A 1 84 ? 37.651 8.615 10.840 1.00 51.25 84 GLY A C 1
ATOM 649 O O . GLY A 1 84 ? 36.920 8.189 9.964 1.00 51.25 84 GLY A O 1
ATOM 650 N N . GLU A 1 85 ? 38.354 9.703 10.554 1.00 44.78 85 GLU A N 1
ATOM 651 C CA . GLU A 1 85 ? 39.521 10.315 11.182 1.00 44.78 85 GLU A CA 1
ATOM 652 C C . GLU A 1 85 ? 39.429 11.840 10.983 1.00 44.78 85 GLU A C 1
ATOM 654 O O . GLU A 1 85 ? 39.022 12.322 9.923 1.00 44.78 85 GLU A O 1
ATOM 659 N N . GLU A 1 86 ? 39.799 12.617 12.003 1.00 59.09 86 GLU A N 1
ATOM 660 C CA . GLU A 1 86 ? 40.122 14.033 11.814 1.00 59.09 86 GLU A CA 1
ATOM 661 C C . GLU A 1 86 ? 41.229 14.140 10.748 1.00 59.09 86 GLU A C 1
ATOM 663 O O . GLU A 1 86 ? 42.237 13.437 10.862 1.00 59.09 86 GLU A O 1
ATOM 668 N N . PRO A 1 87 ? 41.103 14.993 9.714 1.00 66.38 87 PRO A N 1
ATOM 669 C CA . PRO A 1 87 ? 42.206 15.190 8.786 1.00 66.38 87 PRO A CA 1
ATOM 670 C C . PRO A 1 87 ? 43.381 15.811 9.559 1.00 66.38 87 PRO A C 1
ATOM 672 O O . PRO A 1 87 ? 43.188 16.837 10.225 1.00 66.38 87 PRO A O 1
ATOM 675 N N . PRO A 1 88 ? 44.606 15.255 9.489 1.00 62.84 88 PRO A N 1
ATOM 676 C CA . PRO A 1 88 ? 45.752 15.935 10.060 1.00 62.84 88 PRO A CA 1
ATOM 677 C C . PRO A 1 88 ? 45.919 17.261 9.316 1.00 62.84 88 PRO A C 1
ATOM 679 O O . PRO A 1 88 ? 45.981 17.300 8.085 1.00 62.84 88 PRO A O 1
ATOM 682 N N . LYS A 1 89 ? 45.989 18.363 10.069 1.00 62.19 89 LYS A N 1
ATOM 683 C CA . LYS A 1 89 ? 46.480 19.639 9.543 1.00 62.19 89 LYS A CA 1
ATOM 684 C C . LYS A 1 89 ? 47.866 19.397 8.952 1.00 62.19 89 LYS A C 1
ATOM 686 O O . LYS A 1 89 ? 48.814 19.132 9.688 1.00 62.19 89 LYS A O 1
ATOM 691 N N . LEU A 1 90 ? 47.966 19.479 7.630 1.00 62.34 90 LEU A N 1
ATOM 692 C CA . LEU A 1 90 ? 49.234 19.462 6.923 1.00 62.34 90 LEU A CA 1
ATOM 693 C C . LEU A 1 90 ? 49.677 20.914 6.691 1.00 62.34 90 LEU A C 1
ATOM 695 O O . LEU A 1 90 ? 49.034 21.619 5.918 1.00 62.34 90 LEU A O 1
ATOM 699 N N . LEU A 1 91 ? 50.756 21.279 7.398 1.00 53.44 91 LEU A N 1
ATOM 700 C CA . LEU A 1 91 ? 51.582 22.503 7.364 1.00 53.44 91 LEU A CA 1
ATOM 701 C C . LEU A 1 91 ? 50.888 23.871 7.500 1.00 53.44 91 LEU A C 1
ATOM 703 O O . LEU A 1 91 ? 50.286 24.368 6.527 1.00 53.44 91 LEU A O 1
#

pLDDT: mean 77.35, std 15.46, range [43.59, 92.81]

Foldseek 3Di:
DDQDVVLLVVLLVLLLVLVVQLVCLVVDDDDDPVSVVSNVVSVVVNVVSLVVNCVRPNPCSVVSNVVSNVVVVVVVPDDPDDDDDDPPPDD